Protein AF-A0A956KKG4-F1 (afdb_monomer)

Structure (mmCIF, N/CA/C/O backbone):
data_AF-A0A956KKG4-F1
#
_entry.id   AF-A0A956KKG4-F1
#
loop_
_atom_site.group_PDB
_atom_site.id
_atom_site.type_symbol
_atom_site.label_atom_id
_atom_site.label_alt_id
_atom_site.label_comp_id
_atom_site.label_asym_id
_atom_site.label_entity_id
_atom_site.label_seq_id
_atom_site.pdbx_PDB_ins_code
_atom_site.Cartn_x
_atom_site.Cartn_y
_atom_site.Cartn_z
_atom_site.occupancy
_atom_site.B_iso_or_equiv
_atom_site.auth_seq_id
_atom_site.auth_comp_id
_atom_site.auth_asym_id
_atom_site.auth_atom_id
_atom_site.pdbx_PDB_model_num
ATOM 1 N N . MET A 1 1 ? 30.798 -44.944 -4.959 1.00 39.88 1 MET A N 1
ATOM 2 C CA . MET A 1 1 ? 30.432 -43.604 -4.454 1.00 39.88 1 MET A CA 1
ATOM 3 C C . MET A 1 1 ? 30.554 -42.634 -5.630 1.00 39.88 1 MET A C 1
ATOM 5 O O . MET A 1 1 ? 31.618 -42.074 -5.844 1.00 39.88 1 MET A O 1
ATOM 9 N N . ALA A 1 2 ? 29.530 -42.573 -6.488 1.00 42.09 2 ALA A N 1
ATOM 10 C CA . ALA A 1 2 ? 29.543 -41.777 -7.719 1.00 42.09 2 ALA A CA 1
ATOM 11 C C . ALA A 1 2 ? 29.048 -40.357 -7.409 1.00 42.09 2 ALA A C 1
ATOM 13 O O . ALA A 1 2 ? 27.952 -40.196 -6.872 1.00 42.09 2 ALA A O 1
ATOM 14 N N . LYS A 1 3 ? 29.883 -39.348 -7.682 1.00 49.88 3 LYS A N 1
ATOM 15 C CA . LYS A 1 3 ? 29.518 -37.932 -7.578 1.00 49.88 3 LYS A CA 1
ATOM 16 C C . LYS A 1 3 ? 28.692 -37.540 -8.806 1.00 49.88 3 LYS A C 1
ATOM 18 O O . LYS A 1 3 ? 28.962 -37.963 -9.923 1.00 49.88 3 LYS A O 1
ATOM 23 N N . ASN A 1 4 ? 27.621 -36.810 -8.541 1.00 49.72 4 ASN A N 1
ATOM 24 C CA . ASN A 1 4 ? 26.569 -36.441 -9.472 1.00 49.72 4 ASN A CA 1
ATOM 25 C C . ASN A 1 4 ? 27.015 -35.247 -10.342 1.00 49.72 4 ASN A C 1
ATOM 27 O O . ASN A 1 4 ? 26.679 -34.107 -10.034 1.00 49.72 4 ASN A O 1
ATOM 31 N N . ASP A 1 5 ? 27.770 -35.508 -11.413 1.00 56.72 5 ASP A N 1
ATOM 32 C CA . ASP A 1 5 ? 28.346 -34.482 -12.309 1.00 56.72 5 ASP A CA 1
ATOM 33 C C . ASP A 1 5 ? 27.376 -33.988 -13.415 1.00 56.72 5 ASP A C 1
ATOM 35 O O . ASP A 1 5 ? 27.778 -33.286 -14.337 1.00 56.72 5 ASP A O 1
ATOM 39 N N . TYR A 1 6 ? 26.081 -34.325 -13.341 1.00 54.69 6 TYR A N 1
ATOM 40 C CA . TYR A 1 6 ? 25.095 -34.030 -14.399 1.00 54.69 6 TYR A CA 1
ATOM 41 C C . TYR A 1 6 ? 24.408 -32.652 -14.312 1.00 54.69 6 TYR A C 1
ATOM 43 O O . TYR A 1 6 ? 23.749 -32.239 -15.262 1.00 54.69 6 TYR A O 1
ATOM 51 N N . PHE A 1 7 ? 24.540 -31.924 -13.201 1.00 52.50 7 PHE A N 1
ATOM 52 C CA . PHE A 1 7 ? 23.820 -30.659 -12.973 1.00 52.50 7 PHE A CA 1
ATOM 53 C C . PHE A 1 7 ? 24.523 -29.328 -13.350 1.00 52.50 7 PHE A C 1
ATOM 55 O O . PHE A 1 7 ? 23.804 -28.330 -13.436 1.00 52.50 7 PHE A O 1
ATOM 62 N N . PRO A 1 8 ? 25.845 -29.233 -13.629 1.00 54.44 8 PRO A N 1
ATOM 63 C CA . PRO A 1 8 ? 26.459 -27.954 -14.023 1.00 54.44 8 PRO A CA 1
ATOM 64 C C . PRO A 1 8 ? 25.973 -27.403 -15.378 1.00 54.44 8 PRO A C 1
ATOM 66 O O . PRO A 1 8 ? 25.856 -26.189 -15.539 1.00 54.44 8 PRO A O 1
ATOM 69 N N . SER A 1 9 ? 25.631 -28.272 -16.342 1.00 63.75 9 SER A N 1
ATOM 70 C CA . SER A 1 9 ? 25.382 -27.847 -17.733 1.00 63.75 9 SER A CA 1
ATOM 71 C C . SER A 1 9 ? 24.093 -27.047 -17.918 1.00 63.75 9 SER A C 1
ATOM 73 O O . SER A 1 9 ? 24.025 -26.178 -18.786 1.00 63.75 9 SER A O 1
ATOM 75 N N . ILE A 1 10 ? 23.068 -27.292 -17.097 1.00 61.28 10 ILE A N 1
ATOM 76 C CA . ILE A 1 10 ? 21.785 -26.588 -17.209 1.00 61.28 10 ILE A CA 1
ATOM 77 C C . ILE A 1 10 ? 21.941 -25.131 -16.770 1.00 61.28 10 ILE A C 1
ATOM 79 O O . ILE A 1 10 ? 21.405 -24.246 -17.431 1.00 61.28 10 ILE A O 1
ATOM 83 N N . ILE A 1 11 ? 22.697 -24.864 -15.700 1.00 62.09 11 ILE A N 1
ATOM 84 C CA . ILE A 1 11 ? 22.910 -23.496 -15.205 1.00 62.09 11 ILE A CA 1
ATOM 85 C C . ILE A 1 11 ? 23.744 -22.689 -16.205 1.00 62.09 11 ILE A C 1
ATOM 87 O O . ILE A 1 11 ? 23.381 -21.556 -16.517 1.00 62.09 11 ILE A O 1
ATOM 91 N N . GLU A 1 12 ? 24.803 -23.275 -16.768 1.00 71.38 12 GLU A N 1
ATOM 92 C CA . GLU A 1 12 ? 25.608 -22.616 -17.805 1.00 71.38 12 GLU A CA 1
ATOM 93 C C . GLU A 1 12 ? 24.795 -22.351 -19.079 1.00 71.38 12 GLU A C 1
ATOM 95 O O . GLU A 1 12 ? 24.791 -21.231 -19.592 1.00 71.38 12 GLU A O 1
ATOM 100 N N . THR A 1 13 ? 24.026 -23.339 -19.547 1.00 68.25 13 THR A N 1
ATOM 101 C CA . THR A 1 13 ? 23.174 -23.197 -20.741 1.00 68.25 13 THR A CA 1
ATOM 102 C C . THR A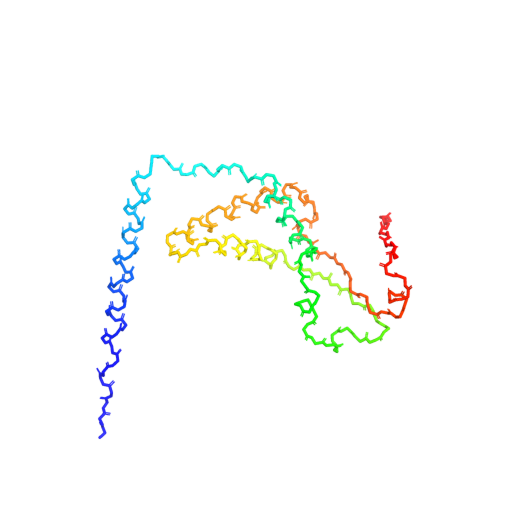 1 13 ? 22.079 -22.148 -20.520 1.00 68.25 13 THR A C 1
ATOM 104 O O . THR A 1 13 ? 21.840 -21.294 -21.377 1.00 68.25 13 THR A O 1
ATOM 107 N N . MET A 1 14 ? 21.447 -22.142 -19.341 1.00 62.72 14 MET A N 1
ATOM 108 C CA . MET A 1 14 ? 20.481 -21.110 -18.951 1.00 62.72 14 MET A CA 1
ATOM 109 C C . MET A 1 14 ? 21.130 -19.722 -18.894 1.00 62.72 14 MET A C 1
ATOM 111 O O . MET A 1 14 ? 20.521 -18.760 -19.361 1.00 62.72 14 MET A O 1
ATOM 115 N N . GLY A 1 15 ? 22.363 -19.609 -18.390 1.00 71.06 15 GLY A N 1
ATOM 116 C CA . GLY A 1 15 ? 23.119 -18.356 -18.340 1.00 71.06 15 GLY A CA 1
ATOM 117 C C . GLY A 1 15 ? 23.390 -17.765 -19.726 1.00 71.06 15 GLY A C 1
ATOM 118 O O . GLY A 1 15 ? 23.170 -16.572 -19.941 1.00 71.06 15 GLY A O 1
ATOM 119 N N . VAL A 1 16 ? 23.770 -18.599 -20.698 1.00 73.38 16 VAL A N 1
ATOM 120 C CA . VAL A 1 16 ? 23.981 -18.176 -22.096 1.00 73.38 16 VAL A CA 1
ATOM 121 C C . VAL A 1 16 ? 22.676 -17.678 -22.726 1.00 73.38 16 VAL A C 1
ATOM 123 O O . VAL A 1 16 ? 22.647 -16.611 -23.346 1.00 73.38 16 VAL A O 1
ATOM 126 N N . HIS A 1 17 ? 21.566 -18.395 -22.522 1.00 66.25 17 HIS A N 1
ATOM 127 C CA . HIS A 1 17 ? 20.257 -17.956 -23.013 1.00 66.25 17 HIS A CA 1
ATOM 128 C C . HIS A 1 17 ? 19.775 -16.665 -22.333 1.00 66.25 17 HIS A C 1
ATOM 130 O O . HIS A 1 17 ? 19.191 -15.806 -22.997 1.00 66.25 17 HIS A O 1
ATOM 136 N N . GLN A 1 18 ? 20.038 -16.483 -21.036 1.00 64.38 18 GLN A N 1
ATOM 137 C CA . GLN A 1 18 ? 19.722 -15.245 -20.317 1.00 64.38 18 GLN A CA 1
ATOM 138 C C . GLN A 1 18 ? 20.538 -14.056 -20.840 1.00 64.38 18 GLN A C 1
ATOM 140 O O . GLN A 1 18 ? 19.969 -12.992 -21.089 1.00 64.38 18 GLN A O 1
ATOM 145 N N . GLN A 1 19 ? 21.841 -14.240 -21.074 1.00 68.31 19 GLN A N 1
ATOM 146 C CA . GLN A 1 19 ? 22.709 -13.208 -21.650 1.00 68.31 19 GLN A CA 1
ATOM 147 C C . GLN A 1 19 ? 22.271 -12.812 -23.066 1.00 68.31 19 GLN A C 1
ATOM 149 O O . GLN A 1 19 ? 22.212 -11.622 -23.375 1.00 68.31 19 GLN A O 1
ATOM 154 N N . ALA A 1 20 ? 21.892 -13.779 -23.908 1.00 65.75 20 ALA A N 1
ATOM 155 C CA . ALA A 1 20 ? 21.381 -13.500 -25.250 1.00 65.75 20 ALA A CA 1
ATOM 156 C C . ALA A 1 20 ? 20.066 -12.699 -25.218 1.00 65.75 20 ALA A C 1
ATOM 158 O O . ALA A 1 20 ? 19.917 -11.734 -25.970 1.00 65.75 20 ALA A O 1
ATOM 159 N N . ARG A 1 21 ? 19.133 -13.043 -24.314 1.00 63.19 21 ARG A N 1
ATOM 160 C CA . ARG A 1 21 ? 17.864 -12.308 -24.136 1.00 63.19 21 ARG A CA 1
ATOM 161 C C . ARG A 1 21 ? 18.083 -10.885 -23.627 1.00 63.19 21 ARG A C 1
ATOM 163 O O . ARG A 1 21 ? 17.419 -9.970 -24.107 1.00 63.19 21 ARG A O 1
ATOM 170 N N . ARG A 1 22 ? 19.029 -10.690 -22.703 1.00 64.19 22 ARG A N 1
ATOM 171 C CA . ARG A 1 22 ? 19.410 -9.362 -22.204 1.00 64.19 22 ARG A CA 1
ATOM 172 C C . ARG A 1 22 ? 20.000 -8.499 -23.317 1.00 64.19 22 ARG A C 1
ATOM 174 O O . ARG A 1 22 ? 19.521 -7.394 -23.538 1.00 64.19 22 ARG A O 1
ATOM 181 N N . LYS A 1 23 ? 20.960 -9.035 -24.077 1.00 64.00 23 LYS A N 1
ATOM 182 C CA . LYS A 1 23 ? 21.583 -8.322 -25.200 1.00 64.00 23 LYS A CA 1
ATOM 183 C C . LYS A 1 23 ? 20.563 -7.959 -26.287 1.00 64.00 23 LYS A C 1
ATOM 185 O O . LYS A 1 23 ? 20.623 -6.866 -26.834 1.00 64.00 23 LYS A O 1
ATOM 190 N N . ALA A 1 24 ? 19.599 -8.839 -26.572 1.00 62.94 24 ALA A N 1
ATOM 191 C CA . ALA A 1 24 ? 18.501 -8.540 -27.494 1.00 62.94 24 ALA A CA 1
ATOM 192 C C . ALA A 1 24 ? 17.604 -7.390 -26.989 1.00 62.94 24 ALA A C 1
ATOM 194 O O . ALA A 1 24 ? 17.229 -6.523 -27.776 1.00 62.94 24 ALA A O 1
ATOM 195 N N . GLY A 1 25 ? 17.309 -7.345 -25.684 1.00 63.31 25 GLY A N 1
ATOM 196 C CA . GLY A 1 25 ? 16.592 -6.230 -25.056 1.00 63.31 25 GLY A CA 1
ATOM 197 C C . GLY A 1 25 ? 17.374 -4.912 -25.096 1.00 63.31 25 GLY A C 1
ATOM 198 O O . GLY A 1 25 ? 16.811 -3.875 -25.434 1.00 63.31 25 GLY A O 1
ATOM 199 N N . GLU A 1 26 ? 18.681 -4.956 -24.830 1.00 64.00 26 GLU A N 1
ATOM 200 C CA . GLU A 1 26 ? 19.582 -3.795 -24.903 1.00 64.00 26 GLU A CA 1
ATOM 201 C C . GLU A 1 26 ? 19.678 -3.229 -26.331 1.00 64.00 26 GLU A C 1
ATOM 203 O O . GLU A 1 26 ? 19.597 -2.015 -26.512 1.00 64.00 26 GLU A O 1
ATOM 208 N N . ILE A 1 27 ? 19.769 -4.090 -27.355 1.00 62.22 27 ILE A N 1
ATOM 209 C CA . ILE A 1 27 ? 19.753 -3.675 -28.770 1.00 62.22 27 ILE A CA 1
ATOM 210 C C . ILE A 1 27 ? 18.413 -3.014 -29.124 1.00 62.22 27 ILE A C 1
ATOM 212 O O . ILE A 1 27 ? 18.400 -1.968 -29.768 1.00 62.22 27 ILE A O 1
ATOM 216 N N . GLY A 1 28 ? 17.290 -3.577 -28.665 1.00 64.31 28 GLY A N 1
ATOM 217 C CA . GLY A 1 28 ? 15.968 -2.975 -28.853 1.00 64.31 28 GLY A CA 1
ATOM 218 C C . GLY A 1 28 ? 15.852 -1.581 -28.225 1.00 64.31 28 GLY A C 1
ATOM 219 O O . GLY A 1 28 ? 15.320 -0.676 -28.860 1.00 64.31 28 GLY A O 1
ATOM 220 N N . ARG A 1 29 ? 16.404 -1.382 -27.016 1.00 58.50 29 ARG A N 1
ATOM 221 C CA . ARG A 1 29 ? 16.407 -0.082 -26.315 1.00 58.50 29 ARG A CA 1
ATOM 222 C C . ARG A 1 29 ? 17.335 0.943 -26.971 1.00 58.50 29 ARG A C 1
ATOM 224 O O . ARG A 1 29 ? 16.956 2.103 -27.072 1.00 58.50 29 ARG A O 1
ATOM 231 N N . ALA A 1 30 ? 18.511 0.533 -27.449 1.00 61.28 30 ALA A N 1
ATOM 232 C CA . ALA A 1 30 ? 19.452 1.418 -28.143 1.00 61.28 30 ALA A CA 1
ATOM 233 C C . ALA A 1 30 ? 18.906 1.944 -29.485 1.00 61.28 30 ALA A C 1
ATOM 235 O O . ALA A 1 30 ? 19.304 3.018 -29.933 1.00 61.28 30 ALA A O 1
ATOM 236 N N . GLN A 1 31 ? 17.985 1.201 -30.108 1.00 62.12 31 GLN A N 1
ATOM 237 C CA . GLN A 1 31 ? 17.336 1.590 -31.360 1.00 62.12 31 GLN A CA 1
ATOM 238 C C . GLN A 1 31 ? 16.143 2.545 -31.165 1.00 62.12 31 GLN A C 1
ATOM 240 O O . GLN A 1 31 ? 15.605 3.047 -32.154 1.00 62.12 31 GLN A O 1
ATOM 245 N N . LEU A 1 32 ? 15.717 2.803 -29.920 1.00 57.31 32 LEU A N 1
ATOM 246 C CA . LEU A 1 32 ? 14.675 3.786 -29.624 1.00 57.31 32 LEU A CA 1
ATOM 247 C C . LEU A 1 32 ? 15.274 5.203 -29.698 1.00 57.31 32 LEU A C 1
ATOM 249 O O . LEU A 1 32 ? 16.304 5.469 -29.073 1.00 57.31 32 LEU A O 1
ATOM 253 N N . PRO A 1 33 ? 14.668 6.130 -30.457 1.00 44.34 33 PRO A N 1
ATOM 254 C CA . PRO A 1 33 ? 15.199 7.477 -30.603 1.00 44.34 33 PRO A CA 1
ATOM 255 C C . PRO A 1 33 ? 15.087 8.258 -29.287 1.00 44.34 33 PRO A C 1
ATOM 257 O O . PRO A 1 33 ? 13.990 8.633 -28.887 1.00 44.34 33 PRO A O 1
ATOM 260 N N . GLY A 1 34 ? 16.237 8.554 -28.670 1.00 49.47 34 GLY A N 1
ATOM 261 C CA . GLY A 1 34 ? 16.367 9.457 -27.521 1.00 49.47 34 GLY A CA 1
ATOM 262 C C . GLY A 1 34 ? 15.854 8.855 -26.213 1.00 49.47 34 GLY A C 1
ATOM 263 O O . GLY A 1 34 ? 14.808 8.218 -26.181 1.00 49.47 34 GLY A O 1
ATOM 264 N N . GLY A 1 35 ? 16.613 9.043 -25.126 1.00 49.41 35 GLY A N 1
ATOM 265 C CA . GLY A 1 35 ? 16.277 8.512 -23.803 1.00 49.41 35 GLY A CA 1
ATOM 266 C C . GLY A 1 35 ? 14.806 8.735 -23.475 1.00 49.41 35 GLY A C 1
ATOM 267 O O . GLY A 1 35 ? 14.293 9.829 -23.707 1.00 49.41 35 GLY A O 1
ATOM 268 N N . VAL A 1 36 ? 14.140 7.684 -22.991 1.00 50.84 36 VAL A N 1
ATOM 269 C CA . VAL A 1 36 ? 12.729 7.726 -22.608 1.00 50.84 36 VAL A CA 1
ATOM 270 C C . VAL A 1 36 ? 12.571 8.851 -21.587 1.00 50.84 36 VAL A C 1
ATOM 272 O O . VAL A 1 36 ? 12.845 8.674 -20.404 1.00 50.84 36 VAL A O 1
ATOM 275 N N . GLN A 1 37 ? 12.173 10.041 -22.041 1.00 53.12 37 GLN A N 1
ATOM 276 C CA . GLN A 1 37 ? 11.608 11.033 -21.147 1.00 53.12 37 GLN A CA 1
ATOM 277 C C . GLN A 1 37 ? 10.343 10.366 -20.642 1.00 53.12 37 GLN A C 1
ATOM 279 O O . GLN A 1 37 ? 9.439 10.096 -21.434 1.00 53.12 37 GLN A O 1
ATOM 284 N N . ALA A 1 38 ? 10.336 9.994 -19.362 1.00 57.91 38 ALA A N 1
ATOM 285 C CA . ALA A 1 38 ? 9.160 9.429 -18.737 1.00 57.91 38 ALA A CA 1
ATOM 286 C C . ALA A 1 38 ? 8.038 10.450 -18.929 1.00 57.91 38 ALA A C 1
ATOM 288 O O . ALA A 1 38 ? 8.038 11.511 -18.303 1.00 57.91 38 ALA A O 1
ATOM 289 N N . ALA A 1 39 ? 7.138 10.162 -19.869 1.00 69.19 39 ALA A N 1
ATOM 290 C CA . ALA A 1 39 ? 5.934 10.944 -20.036 1.00 69.19 39 ALA A CA 1
ATOM 291 C C . ALA A 1 39 ? 5.242 11.015 -18.665 1.00 69.19 39 ALA A C 1
ATOM 293 O O . ALA A 1 39 ? 5.320 10.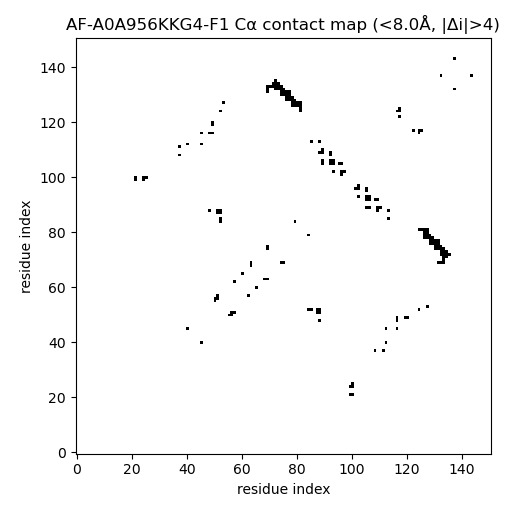043 -17.900 1.00 69.19 39 ALA A O 1
ATOM 294 N N . PRO A 1 40 ? 4.611 12.151 -18.323 1.00 77.31 40 PRO A N 1
ATOM 295 C CA . PRO A 1 40 ? 3.884 12.252 -17.068 1.00 77.31 40 PRO A CA 1
ATOM 296 C C . PRO A 1 40 ? 2.894 11.089 -16.957 1.00 77.31 40 PRO A C 1
ATOM 298 O O . PRO A 1 40 ? 2.303 10.667 -17.958 1.00 77.31 40 PRO A O 1
ATOM 301 N N . LEU A 1 41 ? 2.750 10.550 -15.743 1.00 85.06 41 LEU A N 1
ATOM 302 C CA . LEU A 1 41 ? 1.766 9.510 -15.471 1.00 85.06 41 LEU A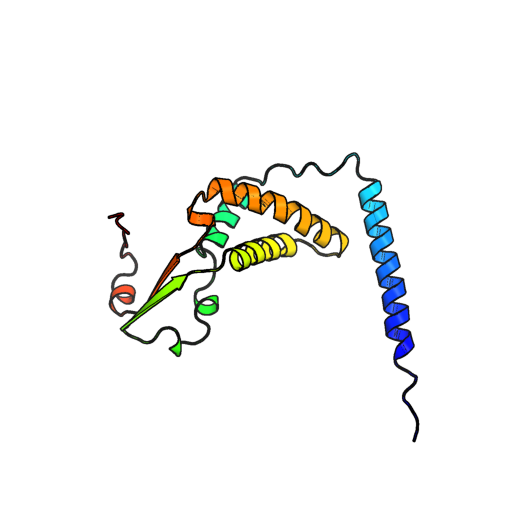 CA 1
ATOM 303 C C . LEU A 1 41 ? 0.389 9.994 -15.944 1.00 85.06 41 LEU A C 1
ATOM 305 O O . LEU A 1 41 ? 0.004 11.113 -15.611 1.00 85.06 41 LEU A O 1
ATOM 309 N N . PRO A 1 42 ? -0.376 9.172 -16.678 1.00 90.69 42 PRO A N 1
ATOM 310 C CA . PRO A 1 42 ? -1.765 9.495 -16.962 1.00 90.69 42 PRO A CA 1
ATOM 311 C C . PRO A 1 42 ? -2.536 9.721 -15.656 1.00 90.69 42 PRO A C 1
ATOM 313 O O . PRO A 1 42 ? -2.426 8.905 -14.738 1.00 90.69 42 PRO A O 1
ATOM 316 N N . ASP A 1 43 ? -3.360 10.769 -15.584 1.00 91.00 43 ASP A N 1
ATOM 317 C CA . ASP A 1 43 ? -4.029 11.168 -14.335 1.00 91.00 43 ASP A CA 1
ATOM 318 C C . ASP A 1 43 ? -4.847 10.039 -13.684 1.00 91.00 43 ASP A C 1
ATOM 320 O O . ASP A 1 43 ? -5.003 9.977 -12.464 1.00 91.00 43 ASP A O 1
ATOM 324 N N . GLU A 1 44 ? -5.431 9.148 -14.492 1.00 93.38 44 GLU A N 1
ATOM 325 C CA . GLU A 1 44 ? -6.174 7.991 -13.986 1.00 93.38 44 GLU A CA 1
ATOM 326 C C . GLU A 1 44 ? -5.260 7.002 -13.261 1.00 93.38 44 GLU A C 1
ATOM 328 O O . GLU A 1 44 ? -5.606 6.533 -12.174 1.00 93.38 44 GLU A O 1
ATOM 333 N N . LEU A 1 45 ? -4.082 6.732 -13.827 1.00 91.88 45 LEU A N 1
ATOM 334 C CA . LEU A 1 45 ? -3.083 5.868 -13.216 1.00 91.88 45 LEU A CA 1
ATOM 335 C C . LEU A 1 45 ? -2.521 6.510 -11.947 1.00 91.88 45 LEU A C 1
ATOM 337 O O . LEU A 1 45 ? -2.401 5.829 -10.932 1.00 91.88 45 LEU A O 1
ATOM 341 N N . GLU A 1 46 ? -2.249 7.816 -11.966 1.00 92.31 46 GLU A N 1
ATOM 342 C CA . GLU A 1 46 ? -1.812 8.545 -10.773 1.00 92.31 46 GLU A CA 1
ATOM 343 C C . GLU A 1 46 ? -2.853 8.442 -9.651 1.00 92.31 46 GLU A C 1
ATOM 345 O O . GLU A 1 46 ? -2.532 7.971 -8.560 1.00 92.31 46 GLU A O 1
ATOM 350 N N . ARG A 1 47 ? -4.128 8.767 -9.916 1.00 92.69 47 ARG A N 1
ATOM 351 C CA . ARG A 1 47 ? -5.214 8.624 -8.925 1.00 92.69 47 ARG A CA 1
ATOM 352 C C . ARG A 1 47 ? -5.347 7.195 -8.407 1.00 92.69 47 ARG A C 1
ATOM 354 O O . ARG A 1 47 ? -5.602 6.984 -7.220 1.00 92.69 47 ARG A O 1
ATOM 361 N N . TRP A 1 48 ? -5.200 6.208 -9.287 1.00 94.56 48 TRP A N 1
ATOM 362 C CA . TRP A 1 48 ? -5.256 4.805 -8.897 1.00 94.56 48 TRP A CA 1
ATOM 363 C C . TRP A 1 48 ? -4.100 4.432 -7.958 1.00 94.56 48 TRP A C 1
ATOM 365 O O . TRP A 1 48 ? -4.343 3.813 -6.919 1.00 94.56 48 TRP A O 1
ATOM 375 N N . LEU A 1 49 ? -2.876 4.869 -8.272 1.00 93.00 49 LEU A N 1
ATOM 376 C CA . LEU A 1 49 ? -1.675 4.635 -7.469 1.00 93.00 49 LEU A CA 1
ATOM 377 C C . LEU A 1 49 ? -1.702 5.382 -6.127 1.00 93.00 49 LEU A C 1
ATOM 379 O O . LEU A 1 49 ? -1.286 4.815 -5.117 1.00 93.00 49 LEU A O 1
ATOM 383 N N . VAL A 1 50 ? -2.244 6.604 -6.078 1.00 91.75 50 VAL A N 1
ATOM 384 C CA . VAL A 1 50 ? -2.494 7.332 -4.818 1.00 91.75 50 VAL A CA 1
ATOM 385 C C . VAL A 1 50 ? -3.413 6.510 -3.912 1.00 91.75 50 VAL A C 1
ATOM 387 O O . VAL A 1 50 ? -3.066 6.246 -2.761 1.00 91.75 50 VAL A O 1
ATOM 390 N N . GLY A 1 51 ? -4.549 6.036 -4.437 1.00 91.38 51 GLY A N 1
ATOM 391 C CA . GLY A 1 51 ? -5.476 5.194 -3.673 1.00 91.38 51 GLY A CA 1
ATOM 392 C C . GLY A 1 51 ? -4.840 3.877 -3.213 1.00 91.38 51 GLY A C 1
ATOM 393 O O . GLY A 1 51 ? -5.102 3.409 -2.105 1.00 91.38 51 GLY A O 1
ATOM 394 N N . LEU A 1 52 ? -3.949 3.294 -4.023 1.00 92.00 52 LEU A N 1
ATOM 395 C CA . LEU A 1 52 ? -3.187 2.105 -3.639 1.00 92.00 52 LEU A CA 1
ATOM 396 C C . LEU A 1 52 ? -2.210 2.392 -2.485 1.00 92.00 52 LEU A C 1
ATOM 398 O O . LEU A 1 52 ? -2.144 1.604 -1.541 1.00 92.00 52 LEU A O 1
ATOM 402 N N . ARG A 1 53 ? -1.503 3.531 -2.513 1.00 89.06 53 ARG A N 1
ATOM 403 C CA . ARG A 1 53 ? -0.593 3.973 -1.438 1.00 89.06 53 ARG A CA 1
ATOM 404 C C . ARG A 1 53 ? -1.329 4.221 -0.116 1.00 89.06 53 ARG A C 1
ATOM 406 O O . ARG A 1 53 ? -0.765 3.996 0.951 1.00 89.06 53 ARG A O 1
ATOM 413 N N . LEU A 1 54 ? -2.596 4.632 -0.197 1.00 87.56 54 LEU A N 1
ATOM 414 C CA . LEU A 1 54 ? -3.512 4.811 0.935 1.00 87.56 54 LEU A CA 1
ATOM 415 C C . LEU A 1 54 ? -4.261 3.527 1.339 1.00 87.56 54 LEU A C 1
ATOM 417 O O . LEU A 1 54 ? -5.102 3.565 2.234 1.00 87.56 54 LEU A O 1
ATOM 421 N N . LEU A 1 55 ? -3.949 2.387 0.711 1.00 89.31 55 LEU A N 1
ATOM 422 C CA . LEU A 1 55 ? -4.561 1.074 0.948 1.00 89.31 55 LEU A CA 1
ATOM 423 C C . LEU A 1 55 ? -6.063 0.972 0.612 1.00 89.31 55 LEU A C 1
ATOM 425 O O . LEU A 1 55 ? -6.680 -0.044 0.927 1.00 89.31 55 LEU A O 1
ATOM 429 N N . GLU A 1 56 ? -6.659 1.947 -0.081 1.00 89.81 56 GLU A N 1
ATOM 430 C CA . GLU A 1 56 ? -8.096 1.948 -0.429 1.00 89.81 56 GLU A CA 1
ATOM 431 C C . GLU A 1 56 ? -8.496 0.758 -1.313 1.00 89.81 56 GLU A C 1
ATOM 433 O O . GLU A 1 56 ? -9.642 0.312 -1.321 1.00 89.81 56 GLU A O 1
ATOM 438 N N . ARG A 1 57 ? -7.533 0.246 -2.083 1.00 88.25 57 ARG A N 1
ATOM 439 C CA . ARG A 1 57 ? -7.723 -0.815 -3.080 1.00 88.25 57 ARG A CA 1
ATOM 440 C C . ARG A 1 57 ? -7.139 -2.155 -2.641 1.00 88.25 57 ARG A C 1
ATOM 442 O O . ARG A 1 57 ? -7.081 -3.079 -3.446 1.00 88.25 57 ARG A O 1
ATOM 449 N N . VAL A 1 58 ? -6.702 -2.268 -1.386 1.00 90.81 58 VAL A N 1
ATOM 450 C CA . VAL A 1 58 ? -6.111 -3.495 -0.843 1.00 90.81 58 VAL A CA 1
ATOM 451 C C . VAL A 1 58 ? -7.189 -4.288 -0.104 1.00 90.81 58 VAL A C 1
ATOM 453 O O . VAL A 1 58 ? -7.737 -3.803 0.888 1.00 90.81 58 VAL A O 1
ATOM 456 N N . PRO A 1 59 ? -7.512 -5.519 -0.545 1.00 91.69 59 PRO A N 1
ATOM 457 C CA . PRO A 1 59 ? -8.433 -6.377 0.185 1.00 91.69 59 PRO A CA 1
ATOM 458 C C . PRO A 1 59 ? -8.051 -6.543 1.659 1.00 91.69 59 PRO A C 1
ATOM 460 O O . PRO A 1 59 ? -6.904 -6.832 1.993 1.00 91.69 59 PRO A O 1
ATOM 463 N N . PHE A 1 60 ? -9.042 -6.429 2.546 1.00 89.44 60 PHE A N 1
ATOM 464 C CA . PHE A 1 60 ? -8.837 -6.446 3.999 1.00 89.44 60 PHE A CA 1
ATOM 465 C C . PHE A 1 60 ? -8.051 -7.671 4.506 1.00 89.44 60 PHE A C 1
ATOM 467 O O . P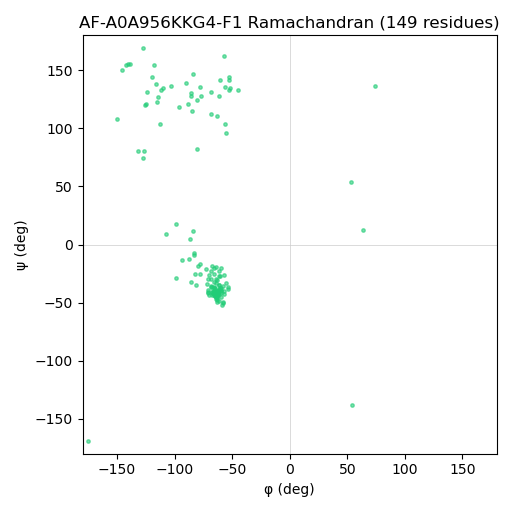HE A 1 60 ? -7.231 -7.549 5.411 1.00 89.44 60 PHE A O 1
ATOM 474 N N . HIS A 1 61 ? -8.254 -8.846 3.905 1.00 91.38 61 HIS A N 1
ATOM 475 C CA . HIS A 1 61 ? -7.562 -10.078 4.301 1.00 91.38 61 HIS A CA 1
ATOM 476 C C . HIS A 1 61 ? -6.051 -10.061 4.006 1.00 91.38 61 HIS A C 1
ATOM 478 O O . HIS A 1 61 ? -5.317 -10.833 4.615 1.00 91.38 61 HIS A O 1
ATOM 484 N N . TYR A 1 62 ? -5.566 -9.177 3.126 1.00 90.94 62 TYR A N 1
ATOM 485 C CA . TYR A 1 62 ? -4.126 -8.957 2.950 1.00 90.94 62 TYR A CA 1
ATOM 486 C C . TYR A 1 62 ? -3.523 -8.095 4.062 1.00 90.94 62 TYR A C 1
ATOM 488 O O . TYR A 1 62 ? -2.337 -8.217 4.350 1.00 90.94 62 TYR A O 1
ATOM 496 N N . LEU A 1 63 ? -4.333 -7.253 4.712 1.00 90.25 63 LEU A N 1
ATOM 497 C CA . LEU A 1 63 ? -3.910 -6.436 5.854 1.00 90.25 63 LEU A C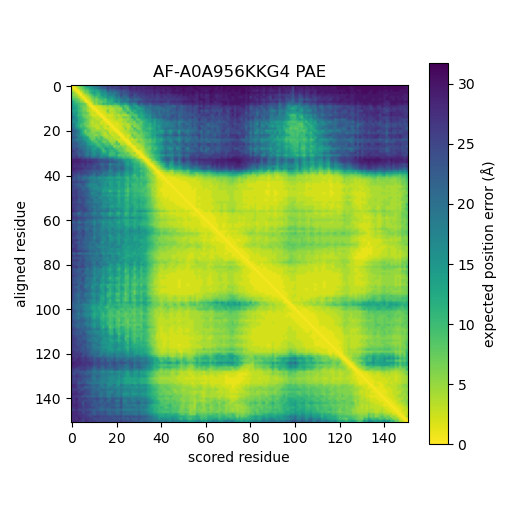A 1
ATOM 498 C C . LEU A 1 63 ? -4.022 -7.204 7.177 1.00 90.25 63 LEU A C 1
ATOM 500 O O . LEU A 1 63 ? -3.227 -7.000 8.092 1.00 90.25 63 LEU A O 1
ATOM 504 N N . VAL A 1 64 ? -5.005 -8.104 7.275 1.00 93.56 64 VAL A N 1
ATOM 505 C CA . VAL A 1 64 ? -5.257 -8.946 8.451 1.00 93.56 64 VAL A CA 1
ATOM 506 C C . VAL A 1 64 ? -5.322 -10.417 8.025 1.00 93.56 64 VAL A C 1
ATOM 508 O O . VAL A 1 64 ? -6.420 -10.956 7.866 1.00 93.56 64 VAL A O 1
ATOM 511 N N . PRO A 1 65 ? -4.165 -11.083 7.843 1.00 92.44 65 PRO A N 1
ATOM 512 C CA . PRO A 1 65 ? -4.123 -12.480 7.404 1.00 92.44 65 PRO A CA 1
ATOM 513 C C . PRO A 1 65 ? -4.742 -13.467 8.402 1.00 92.44 65 PRO A C 1
ATOM 515 O O . PRO A 1 65 ? -5.262 -14.506 8.006 1.00 92.44 65 PRO A O 1
ATOM 518 N N . ASP A 1 66 ? -4.695 -13.152 9.700 1.00 94.00 66 ASP A N 1
ATOM 519 C CA . ASP A 1 66 ? -5.229 -13.997 10.769 1.00 94.00 66 ASP A CA 1
ATOM 520 C C . ASP A 1 66 ? -6.246 -13.225 11.619 1.00 94.00 66 ASP A C 1
ATOM 522 O O . ASP A 1 66 ? -5.977 -12.126 12.108 1.00 94.00 66 ASP A O 1
ATOM 526 N N . ALA A 1 67 ? -7.414 -13.824 11.861 1.00 90.50 67 ALA A N 1
ATOM 527 C CA . ALA A 1 67 ? -8.487 -13.215 12.647 1.00 90.50 67 ALA A CA 1
ATOM 528 C C . ALA A 1 67 ? -8.086 -12.871 14.097 1.00 90.50 67 ALA A C 1
ATOM 530 O O . ALA A 1 67 ? -8.736 -12.036 14.729 1.00 90.50 67 ALA A O 1
ATOM 531 N N . ARG A 1 68 ? -7.028 -13.490 14.633 1.00 94.31 68 ARG A N 1
ATOM 532 C CA . ARG A 1 68 ? -6.461 -13.196 15.958 1.00 94.31 68 ARG A CA 1
ATOM 533 C C . ARG A 1 68 ? -5.698 -11.870 15.992 1.00 94.31 68 ARG A C 1
ATOM 535 O O . ARG A 1 68 ? -5.555 -11.296 17.069 1.00 94.31 68 ARG A O 1
ATOM 542 N N . MET A 1 69 ? -5.253 -11.351 14.843 1.00 94.75 69 MET A N 1
ATOM 543 C CA . MET A 1 69 ? -4.605 -10.034 14.748 1.00 94.75 69 MET A CA 1
ATOM 544 C C . MET A 1 69 ? -5.594 -8.889 14.991 1.00 94.75 69 MET A C 1
ATOM 546 O O . MET A 1 69 ? -5.207 -7.834 15.490 1.00 94.75 69 MET A O 1
ATOM 550 N N . LEU A 1 70 ? -6.882 -9.118 14.714 1.00 95.75 70 LEU A N 1
ATOM 551 C CA . LEU A 1 70 ? -7.969 -8.187 15.007 1.00 95.75 70 LEU A CA 1
ATOM 552 C C . LEU A 1 70 ? -9.124 -8.924 15.717 1.00 95.75 70 LEU A C 1
ATOM 554 O O . LEU A 1 70 ? -10.109 -9.308 15.073 1.00 95.75 70 LEU A O 1
ATOM 558 N N . PRO A 1 71 ? -9.009 -9.164 17.041 1.00 95.44 71 PRO A N 1
ATOM 559 C CA . PRO A 1 71 ? -10.045 -9.820 17.839 1.00 95.44 71 PRO A CA 1
ATOM 560 C C . PRO A 1 71 ? -11.401 -9.103 17.785 1.00 95.44 71 PRO A C 1
ATOM 562 O O . PRO A 1 71 ? -11.492 -7.933 17.408 1.00 95.44 71 PRO A O 1
ATOM 565 N N . ALA A 1 72 ? -12.473 -9.803 18.158 1.00 95.44 72 ALA A N 1
ATOM 566 C CA . ALA A 1 72 ? -13.800 -9.196 18.249 1.00 95.44 72 ALA A CA 1
ATOM 567 C C . ALA A 1 72 ? -13.820 -8.048 19.272 1.00 95.44 72 ALA A C 1
ATOM 569 O O . ALA A 1 72 ? -13.187 -8.154 20.318 1.00 95.44 72 ALA A O 1
ATOM 570 N N . GLU A 1 73 ? -14.553 -6.981 18.947 1.00 96.19 73 GLU A N 1
ATOM 571 C CA . GLU A 1 73 ? -14.638 -5.748 19.742 1.00 96.19 73 GLU A CA 1
ATOM 572 C C . GLU A 1 73 ? -13.259 -5.150 20.063 1.00 96.19 73 GLU A C 1
ATOM 574 O O . GLU A 1 73 ? -12.913 -4.899 21.215 1.00 96.19 73 GLU A O 1
ATOM 579 N N . SER A 1 74 ? -12.446 -4.932 19.023 1.00 95.75 74 SER A N 1
ATOM 580 C CA . SER A 1 74 ? -11.111 -4.349 19.181 1.00 95.75 74 SER A CA 1
ATOM 581 C C . SER A 1 74 ? -10.750 -3.320 18.110 1.00 95.75 74 SER A C 1
ATOM 583 O O . SER A 1 74 ? -11.254 -3.343 16.981 1.00 95.75 74 SER A O 1
ATOM 585 N N . VAL A 1 75 ? -9.832 -2.429 18.494 1.00 95.06 75 VAL A N 1
ATOM 586 C CA . VAL A 1 75 ? -9.139 -1.475 17.622 1.00 95.06 75 VAL A CA 1
ATOM 587 C C . VAL A 1 75 ? -7.651 -1.796 17.613 1.00 95.06 75 VAL A C 1
ATOM 589 O O . VAL A 1 75 ? -7.059 -2.075 18.657 1.00 95.06 75 VAL A O 1
ATOM 592 N N . ARG A 1 76 ? -7.037 -1.733 16.433 1.00 94.44 76 ARG A N 1
ATOM 593 C CA . ARG A 1 76 ? -5.586 -1.835 16.254 1.00 94.44 76 ARG A CA 1
ATOM 594 C C . ARG A 1 76 ? -5.089 -0.624 15.495 1.00 94.44 76 ARG A C 1
ATOM 596 O O . ARG A 1 76 ? -5.516 -0.404 14.370 1.00 94.44 76 ARG A O 1
ATOM 603 N N . PHE A 1 77 ? -4.186 0.133 16.099 1.00 93.19 77 PHE A N 1
ATOM 604 C CA . PHE A 1 77 ? -3.474 1.205 15.415 1.00 93.19 77 PHE A CA 1
ATOM 605 C C . PHE A 1 77 ? -2.270 0.631 14.681 1.00 93.19 77 PHE A C 1
ATOM 607 O O . PHE A 1 77 ? -1.651 -0.325 15.152 1.00 93.19 77 PHE A O 1
ATOM 614 N N . PHE A 1 78 ? -1.941 1.218 13.540 1.00 90.81 78 PHE A N 1
ATOM 615 C CA . PHE A 1 78 ? -0.764 0.843 12.779 1.00 90.81 78 PHE A CA 1
ATOM 616 C C . PHE A 1 78 ? -0.081 2.075 12.198 1.00 90.81 78 PHE A C 1
ATOM 618 O O . PHE A 1 78 ? -0.693 3.118 11.956 1.00 90.81 78 PHE A O 1
ATOM 625 N N . TYR A 1 79 ? 1.207 1.906 11.951 1.00 89.75 79 TYR A N 1
ATOM 626 C CA . TYR A 1 79 ? 1.994 2.737 11.063 1.00 89.75 79 TYR A CA 1
ATOM 627 C C . TYR A 1 79 ? 2.537 1.821 9.969 1.00 89.75 79 TYR A C 1
ATOM 629 O O . TYR A 1 79 ? 2.837 0.653 10.225 1.00 89.75 79 TYR A O 1
ATOM 637 N N . LEU A 1 80 ? 2.626 2.332 8.751 1.00 87.75 80 LEU A N 1
ATOM 638 C CA . LEU A 1 80 ? 3.173 1.614 7.616 1.00 87.75 80 LEU A CA 1
ATOM 639 C C . LEU A 1 80 ? 4.484 2.271 7.204 1.00 87.75 80 LEU A C 1
ATOM 641 O O . LEU A 1 80 ? 4.570 3.496 7.095 1.00 87.75 80 LEU A O 1
ATOM 645 N N . ASP A 1 81 ? 5.501 1.443 6.988 1.00 86.75 81 ASP A N 1
ATOM 646 C CA . ASP A 1 81 ? 6.780 1.910 6.474 1.00 86.75 81 ASP A CA 1
ATOM 647 C C . ASP A 1 81 ? 6.612 2.379 5.026 1.00 86.75 81 ASP A C 1
ATOM 649 O O . ASP A 1 81 ? 6.056 1.664 4.184 1.00 86.75 81 ASP A O 1
ATOM 653 N N . ARG A 1 82 ? 7.120 3.576 4.724 1.00 85.81 82 ARG A N 1
ATOM 654 C CA . ARG A 1 82 ? 7.081 4.153 3.377 1.00 85.81 82 ARG A CA 1
ATOM 655 C C . ARG A 1 82 ? 7.676 3.206 2.335 1.00 85.81 82 ARG A C 1
ATOM 657 O O . ARG A 1 82 ? 7.141 3.082 1.236 1.00 85.81 82 ARG A O 1
ATOM 664 N N . THR A 1 83 ? 8.744 2.497 2.683 1.00 89.44 83 THR A N 1
ATOM 665 C CA . THR A 1 83 ? 9.401 1.529 1.804 1.00 89.44 83 THR A CA 1
ATOM 666 C C . THR A 1 83 ? 8.425 0.447 1.357 1.00 89.44 83 THR A C 1
ATOM 668 O O . THR A 1 83 ? 8.484 0.018 0.211 1.00 89.44 83 THR A O 1
ATOM 671 N N . TRP A 1 84 ? 7.488 0.018 2.208 1.00 90.06 84 TRP A N 1
ATOM 672 C CA . TRP A 1 84 ? 6.506 -1.002 1.830 1.00 90.06 84 TRP A CA 1
ATOM 673 C C . TRP A 1 84 ? 5.489 -0.461 0.831 1.00 90.06 84 TRP A C 1
ATOM 675 O O . TRP A 1 84 ? 5.186 -1.139 -0.149 1.00 90.06 84 TRP A O 1
ATOM 685 N N . THR A 1 85 ? 5.009 0.769 1.027 1.00 90.06 85 THR A N 1
ATOM 686 C CA . THR A 1 85 ? 4.117 1.406 0.048 1.00 90.06 85 THR A CA 1
ATOM 687 C C . THR A 1 85 ? 4.816 1.681 -1.279 1.00 90.06 85 THR A C 1
ATOM 689 O O . THR A 1 85 ? 4.221 1.486 -2.334 1.00 90.06 85 THR A O 1
ATOM 692 N N . ASP A 1 86 ? 6.096 2.052 -1.244 1.00 91.12 86 ASP A N 1
ATOM 693 C CA . ASP A 1 86 ? 6.903 2.244 -2.446 1.00 91.12 86 ASP A CA 1
ATOM 694 C C . ASP A 1 86 ? 7.052 0.923 -3.212 1.00 91.12 86 ASP A C 1
ATOM 696 O O . ASP A 1 86 ? 6.855 0.884 -4.423 1.00 91.12 86 ASP A O 1
ATOM 700 N N . ARG A 1 87 ? 7.311 -0.186 -2.508 1.00 92.38 87 ARG A N 1
ATOM 701 C CA . ARG A 1 87 ? 7.407 -1.515 -3.132 1.00 92.38 87 ARG A CA 1
ATOM 702 C C . ARG A 1 87 ? 6.073 -2.027 -3.658 1.00 92.38 87 ARG A C 1
ATOM 704 O O . ARG A 1 87 ? 6.060 -2.761 -4.642 1.00 92.38 87 ARG A O 1
ATOM 711 N N . LEU A 1 88 ? 4.962 -1.634 -3.040 1.00 92.06 88 LEU A N 1
ATOM 712 C CA . LEU A 1 88 ? 3.628 -1.914 -3.563 1.00 92.06 88 LEU A CA 1
ATOM 713 C C . LEU A 1 88 ? 3.403 -1.202 -4.908 1.00 92.06 88 LEU A C 1
ATOM 715 O O . LEU A 1 88 ? 2.896 -1.822 -5.841 1.00 92.06 88 LEU A O 1
ATOM 719 N N . VAL A 1 89 ? 3.836 0.059 -5.028 1.00 92.62 89 VAL A N 1
ATOM 720 C CA . VAL A 1 89 ? 3.820 0.809 -6.297 1.00 92.62 89 VAL A CA 1
ATOM 721 C C . VAL A 1 89 ? 4.745 0.158 -7.326 1.00 92.62 89 VAL A C 1
ATOM 723 O O . VAL A 1 89 ? 4.313 -0.085 -8.450 1.00 92.62 89 VAL A O 1
ATOM 726 N N . ASP A 1 90 ? 5.976 -0.192 -6.941 1.00 93.38 90 ASP A N 1
ATOM 727 C CA . ASP A 1 90 ? 6.928 -0.868 -7.831 1.00 93.38 90 ASP A CA 1
ATOM 728 C C . ASP A 1 90 ? 6.335 -2.189 -8.367 1.00 93.38 90 ASP A C 1
ATOM 730 O O . ASP A 1 90 ? 6.426 -2.478 -9.559 1.00 93.38 90 ASP A O 1
ATOM 734 N N . GLY A 1 91 ? 5.669 -2.971 -7.508 1.00 93.62 91 GLY A N 1
ATOM 735 C CA . GLY A 1 91 ? 4.991 -4.210 -7.892 1.00 93.62 91 GLY A CA 1
ATOM 736 C C . GLY A 1 91 ? 3.807 -3.989 -8.835 1.00 93.62 91 GLY A C 1
ATOM 737 O O . GLY A 1 91 ? 3.643 -4.739 -9.795 1.00 93.62 91 GLY A O 1
ATOM 738 N N . ALA A 1 92 ? 3.007 -2.945 -8.605 1.00 93.81 92 ALA A N 1
ATOM 739 C CA . ALA A 1 92 ? 1.901 -2.594 -9.491 1.00 93.81 92 ALA A CA 1
ATOM 740 C C . ALA A 1 92 ? 2.391 -2.173 -10.886 1.00 93.81 92 ALA A C 1
ATOM 742 O O . ALA A 1 92 ? 1.820 -2.596 -11.888 1.00 93.81 92 ALA A O 1
ATOM 743 N N . MET A 1 93 ? 3.478 -1.401 -10.956 1.00 91.75 93 MET A N 1
ATOM 744 C CA . MET A 1 93 ? 4.108 -1.008 -12.221 1.00 91.75 93 MET A CA 1
ATOM 745 C C . MET A 1 93 ? 4.736 -2.210 -12.937 1.00 91.75 93 MET A C 1
ATOM 747 O O . MET A 1 93 ? 4.596 -2.358 -14.150 1.00 91.75 93 MET A O 1
ATOM 751 N N . ALA A 1 94 ? 5.382 -3.106 -12.187 1.00 91.94 94 ALA A N 1
ATOM 752 C CA . ALA A 1 94 ? 5.985 -4.322 -12.723 1.00 91.94 94 ALA A CA 1
ATOM 753 C C . ALA A 1 94 ? 4.955 -5.345 -13.229 1.00 91.94 94 ALA A C 1
ATOM 755 O O . ALA A 1 94 ? 5.294 -6.163 -14.078 1.00 91.94 94 ALA A O 1
ATOM 756 N N . ALA A 1 95 ? 3.703 -5.304 -12.759 1.00 91.94 95 ALA A N 1
ATOM 757 C CA . ALA A 1 95 ? 2.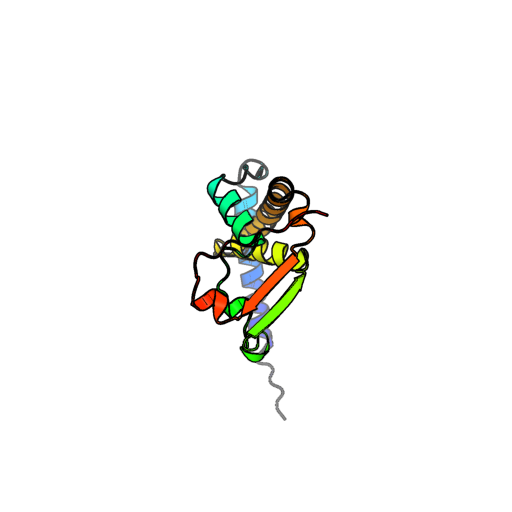659 -6.243 -13.179 1.00 91.94 95 ALA A CA 1
ATOM 758 C C . ALA A 1 95 ? 2.336 -6.171 -14.685 1.00 91.94 95 ALA A C 1
ATOM 760 O O . ALA A 1 95 ? 1.823 -7.138 -15.244 1.00 91.94 95 ALA A O 1
ATOM 761 N N . GLY A 1 96 ? 2.637 -5.044 -15.340 1.00 86.12 96 GLY A N 1
ATOM 762 C CA . GLY A 1 96 ? 2.504 -4.885 -16.790 1.00 86.12 96 GLY A CA 1
ATOM 763 C C . GLY A 1 96 ? 3.690 -5.417 -17.601 1.00 86.12 96 GLY A C 1
ATOM 764 O O . GLY A 1 96 ? 3.600 -5.464 -18.825 1.00 86.12 96 GLY A O 1
ATOM 765 N N . ALA A 1 97 ? 4.793 -5.805 -16.955 1.00 88.69 97 ALA A N 1
ATOM 766 C CA . ALA A 1 97 ? 5.981 -6.306 -17.633 1.00 88.69 97 ALA A CA 1
ATOM 767 C C . ALA A 1 97 ? 5.871 -7.812 -17.911 1.00 88.69 97 ALA A C 1
ATOM 769 O O . ALA A 1 97 ? 5.641 -8.617 -17.008 1.00 88.69 97 ALA A O 1
ATOM 770 N N . VAL A 1 98 ? 6.094 -8.203 -19.164 1.00 87.81 98 VAL A N 1
ATOM 771 C CA . VAL A 1 98 ? 6.091 -9.599 -19.621 1.00 87.81 98 VAL A CA 1
ATOM 772 C C . VAL A 1 98 ? 7.520 -10.146 -19.723 1.00 87.81 98 VAL A C 1
ATOM 774 O O . VAL A 1 98 ? 7.748 -11.345 -19.550 1.00 87.81 98 VAL A O 1
ATOM 777 N N . GLY A 1 99 ? 8.504 -9.280 -19.983 1.00 84.81 99 GLY A N 1
ATOM 778 C CA . GLY A 1 99 ? 9.915 -9.653 -20.112 1.00 84.81 99 GLY A CA 1
ATOM 779 C C . GLY A 1 99 ? 10.878 -8.845 -19.239 1.00 84.81 99 GLY A C 1
ATOM 780 O O . GLY A 1 99 ? 10.543 -7.799 -18.697 1.00 84.81 99 GLY A O 1
ATOM 781 N N . ASN A 1 100 ? 12.130 -9.309 -19.159 1.00 82.38 100 ASN A N 1
ATOM 782 C CA . ASN A 1 100 ? 13.171 -8.669 -18.342 1.00 82.38 100 ASN A CA 1
ATOM 783 C C . ASN A 1 100 ? 13.447 -7.211 -18.752 1.00 82.38 100 ASN A C 1
ATOM 785 O O . ASN A 1 100 ? 13.625 -6.367 -17.884 1.00 82.38 100 ASN A O 1
ATOM 789 N N . GLY A 1 101 ? 13.454 -6.904 -20.055 1.00 81.75 101 GLY A N 1
ATOM 790 C CA . GLY A 1 101 ? 13.682 -5.532 -20.528 1.00 81.75 101 GLY A CA 1
ATOM 791 C C . GLY A 1 101 ? 12.535 -4.577 -20.177 1.00 81.75 101 GLY A C 1
ATOM 792 O O . GLY A 1 101 ? 12.773 -3.422 -19.836 1.00 81.75 101 GLY A O 1
ATOM 793 N N . GLU A 1 102 ? 11.294 -5.065 -20.203 1.00 82.69 102 GLU A N 1
ATOM 794 C CA . GLU A 1 102 ? 10.119 -4.298 -19.769 1.00 82.69 102 GLU A CA 1
ATOM 795 C C . GLU A 1 102 ? 10.099 -4.125 -18.252 1.00 82.69 102 GLU A C 1
ATOM 797 O O . GLU A 1 102 ? 9.679 -3.083 -17.767 1.00 82.69 102 GLU A O 1
ATOM 802 N N . LEU A 1 103 ? 10.590 -5.114 -17.501 1.00 86.50 103 LEU A N 1
ATOM 803 C CA . LEU A 1 103 ? 10.715 -5.022 -16.050 1.00 86.50 103 LEU A CA 1
ATOM 804 C C . LEU A 1 103 ? 11.729 -3.948 -15.639 1.00 86.50 103 LEU A C 1
ATOM 806 O O . LEU A 1 103 ? 11.451 -3.168 -14.733 1.00 86.50 103 LEU A O 1
ATOM 810 N N . GLU A 1 104 ? 12.880 -3.877 -16.311 1.00 85.44 104 GLU A N 1
ATOM 811 C CA . GLU A 1 104 ? 13.864 -2.807 -16.098 1.00 85.44 104 GLU A CA 1
ATOM 812 C C . GLU A 1 104 ? 13.257 -1.428 -16.395 1.00 85.44 104 GLU A C 1
ATOM 814 O O . GLU A 1 104 ? 13.386 -0.504 -15.593 1.00 85.44 104 GLU A O 1
ATOM 819 N N . LEU A 1 105 ? 12.524 -1.300 -17.506 1.00 83.69 105 LEU A N 1
ATOM 820 C CA . LEU A 1 105 ? 11.806 -0.067 -17.832 1.00 83.69 105 LEU A CA 1
ATOM 821 C C . LEU A 1 105 ? 10.736 0.266 -16.780 1.00 83.69 105 LEU A C 1
ATOM 823 O O . LEU A 1 105 ? 10.620 1.414 -16.360 1.00 83.69 105 LEU A O 1
ATOM 827 N N . ALA A 1 106 ? 9.969 -0.725 -16.322 1.00 88.56 106 ALA A N 1
ATOM 828 C CA . ALA A 1 106 ? 8.947 -0.539 -15.298 1.00 88.56 106 ALA A CA 1
ATOM 829 C C . ALA A 1 106 ? 9.555 -0.038 -13.981 1.00 88.56 106 ALA A C 1
ATOM 831 O O . ALA A 1 106 ? 8.962 0.820 -13.336 1.00 88.56 106 ALA A O 1
ATOM 832 N N . GLN A 1 107 ? 10.747 -0.512 -13.607 1.00 87.50 107 GLN A N 1
ATOM 833 C CA . GLN A 1 107 ? 11.478 -0.028 -12.432 1.00 87.50 107 GLN A CA 1
ATOM 834 C C . GLN A 1 107 ? 11.925 1.433 -12.584 1.00 87.50 107 GLN A C 1
ATOM 836 O O . GLN A 1 107 ? 11.787 2.217 -11.642 1.00 87.50 107 GLN A O 1
ATOM 841 N N . GLU A 1 108 ? 12.422 1.820 -13.761 1.00 85.62 108 GLU A N 1
ATOM 842 C CA . GLU A 1 108 ? 12.795 3.210 -14.061 1.00 85.62 108 GLU A CA 1
ATOM 843 C C . GLU A 1 108 ? 11.576 4.144 -14.000 1.00 85.62 108 GLU A C 1
ATOM 845 O O . GLU A 1 108 ? 11.605 5.180 -13.332 1.00 85.62 108 GLU A O 1
ATOM 850 N N . VAL A 1 109 ? 10.468 3.750 -14.636 1.00 87.94 109 VAL A N 1
ATOM 851 C CA . VAL A 1 109 ? 9.219 4.526 -14.640 1.00 87.94 109 VAL A CA 1
ATOM 852 C C . VAL A 1 109 ? 8.591 4.567 -13.242 1.00 87.94 109 VAL A C 1
ATOM 854 O O . VAL A 1 109 ? 8.074 5.607 -12.837 1.00 87.94 109 VAL A O 1
ATOM 857 N N . ALA A 1 110 ? 8.679 3.485 -12.462 1.00 90.56 110 ALA A N 1
ATOM 858 C CA . ALA A 1 110 ? 8.183 3.441 -11.087 1.00 90.56 110 ALA A CA 1
ATOM 859 C C . ALA A 1 110 ? 8.896 4.452 -10.175 1.00 90.56 110 ALA A C 1
ATOM 861 O O . ALA A 1 110 ? 8.262 5.050 -9.306 1.00 90.56 110 ALA A O 1
ATOM 862 N N . ALA A 1 111 ? 10.193 4.705 -10.384 1.00 88.38 111 ALA A N 1
ATOM 863 C CA . ALA A 1 111 ? 10.911 5.736 -9.637 1.00 88.38 111 ALA A CA 1
ATOM 864 C C . ALA A 1 111 ? 10.344 7.143 -9.908 1.00 88.38 111 ALA A C 1
ATOM 866 O O . ALA A 1 111 ? 10.096 7.899 -8.966 1.00 88.38 111 ALA A O 1
ATOM 867 N N . ALA A 1 112 ? 10.079 7.472 -11.178 1.00 87.44 112 ALA A N 1
ATOM 868 C CA . ALA A 1 112 ? 9.443 8.736 -11.555 1.00 87.44 112 ALA A CA 1
ATOM 869 C C . ALA A 1 112 ? 8.002 8.832 -11.021 1.00 87.44 112 ALA A C 1
ATOM 871 O O . ALA A 1 112 ? 7.600 9.868 -10.488 1.00 87.44 112 ALA A O 1
ATOM 872 N N . ALA A 1 113 ? 7.253 7.728 -11.087 1.00 90.31 113 ALA A N 1
ATOM 873 C CA . ALA A 1 113 ? 5.909 7.625 -10.537 1.00 90.31 113 ALA A CA 1
ATOM 874 C C . ALA A 1 113 ? 5.882 7.935 -9.036 1.00 90.31 113 ALA A C 1
ATOM 876 O O . ALA A 1 113 ? 5.104 8.775 -8.594 1.00 90.31 113 ALA A O 1
ATOM 877 N N . ARG A 1 114 ? 6.772 7.324 -8.244 1.00 90.44 114 ARG A N 1
ATOM 878 C CA . ARG A 1 114 ? 6.848 7.565 -6.794 1.00 90.44 114 ARG A CA 1
ATOM 879 C C . ARG A 1 114 ? 7.124 9.031 -6.451 1.00 90.44 114 ARG A C 1
ATOM 881 O O . ARG A 1 114 ? 6.519 9.545 -5.515 1.00 90.44 114 ARG A O 1
ATOM 888 N N . ALA A 1 115 ? 7.958 9.722 -7.229 1.00 88.50 115 ALA A N 1
ATOM 889 C CA . ALA A 1 115 ? 8.209 11.153 -7.039 1.00 88.50 115 ALA A CA 1
ATOM 890 C C . ALA A 1 115 ? 6.964 12.024 -7.320 1.00 88.50 115 ALA A C 1
ATOM 892 O O . ALA A 1 115 ? 6.674 12.960 -6.571 1.00 88.50 115 ALA A O 1
ATOM 893 N N . SER A 1 116 ? 6.192 11.700 -8.363 1.00 88.94 116 SER A N 1
ATOM 894 C CA . SER A 1 116 ? 4.896 12.348 -8.626 1.00 88.94 116 SER A CA 1
ATOM 895 C C . SER A 1 116 ? 3.902 12.080 -7.486 1.00 88.94 116 SER A C 1
ATOM 897 O O . SER A 1 116 ? 3.328 13.023 -6.941 1.00 88.94 116 SER A O 1
ATOM 899 N N . LEU A 1 117 ? 3.800 10.831 -7.021 1.00 89.56 117 LEU A N 1
ATOM 900 C CA . LEU A 1 117 ? 2.920 10.454 -5.909 1.00 89.56 117 LEU A CA 1
ATOM 901 C C . LEU A 1 117 ? 3.305 11.116 -4.581 1.00 89.56 117 LEU A C 1
ATOM 903 O O . LEU A 1 117 ? 2.429 11.404 -3.771 1.00 89.56 117 LEU A O 1
ATOM 907 N N . ASP A 1 118 ? 4.592 11.356 -4.325 1.00 88.25 118 ASP A N 1
ATOM 908 C CA . ASP A 1 118 ? 5.041 12.117 -3.152 1.00 88.25 118 ASP A CA 1
ATOM 909 C C . ASP A 1 1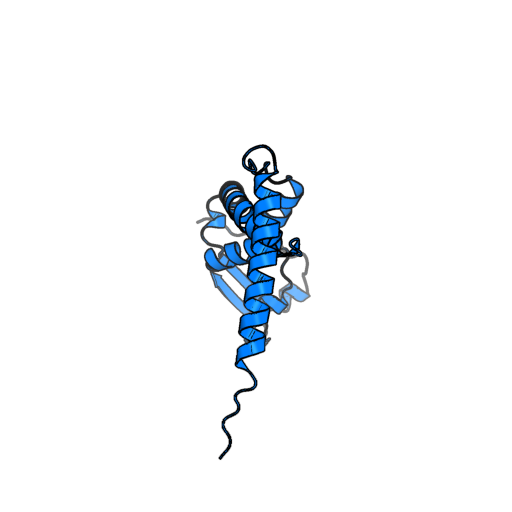18 ? 4.491 13.547 -3.169 1.00 88.25 118 ASP A C 1
ATOM 911 O O . ASP A 1 118 ? 4.069 14.067 -2.135 1.00 88.25 118 ASP A O 1
ATOM 915 N N . THR A 1 119 ? 4.445 14.160 -4.351 1.00 86.88 119 THR A N 1
ATOM 916 C CA . THR A 1 119 ? 3.891 15.505 -4.537 1.00 86.88 119 THR A CA 1
ATOM 917 C C . THR A 1 119 ? 2.373 15.492 -4.351 1.00 86.88 119 THR A C 1
ATOM 919 O O . THR A 1 119 ? 1.838 16.342 -3.640 1.00 86.88 119 THR A O 1
ATOM 922 N N . ALA A 1 120 ? 1.682 14.493 -4.910 1.00 86.25 120 ALA A N 1
ATOM 923 C CA . ALA A 1 120 ? 0.231 14.351 -4.799 1.00 86.25 120 ALA A CA 1
ATOM 924 C C . ALA A 1 120 ? -0.240 14.026 -3.367 1.00 86.25 120 ALA A C 1
ATOM 926 O O . ALA A 1 120 ? -1.234 14.578 -2.897 1.00 86.25 120 ALA A O 1
ATOM 927 N N . CYS A 1 121 ? 0.471 13.151 -2.647 1.00 80.25 121 CYS A N 1
ATOM 928 C CA . CYS A 1 121 ? 0.132 12.787 -1.269 1.00 80.25 121 CYS A CA 1
ATOM 929 C C . CYS A 1 121 ? 0.598 13.825 -0.235 1.00 80.25 121 CYS A C 1
ATOM 931 O O . CYS A 1 121 ? 0.129 13.803 0.905 1.00 80.25 121 CYS A O 1
ATOM 933 N N . GLY A 1 122 ? 1.537 14.711 -0.577 1.00 80.25 122 GLY A N 1
ATOM 934 C CA . GLY A 1 122 ? 2.145 15.637 0.376 1.00 80.25 122 GLY A CA 1
ATOM 935 C C . GLY A 1 122 ? 2.730 14.913 1.599 1.00 80.25 122 GLY A C 1
ATOM 936 O O . GLY A 1 122 ? 3.326 13.840 1.491 1.00 80.25 122 GLY A O 1
ATOM 937 N N . SER A 1 123 ? 2.525 15.472 2.797 1.00 70.00 123 SER A N 1
ATOM 938 C CA . SER A 1 123 ? 3.029 14.883 4.055 1.00 70.00 123 SER A CA 1
ATOM 939 C C 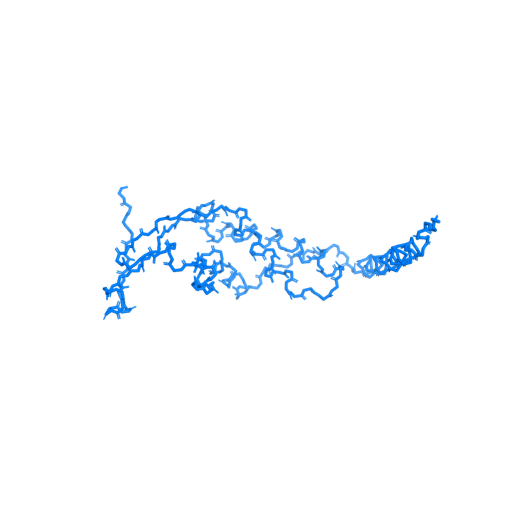. SER A 1 123 ? 2.467 13.477 4.338 1.00 70.00 123 SER A C 1
ATOM 941 O O . SER A 1 123 ? 3.145 12.644 4.940 1.00 70.00 123 SER A O 1
ATOM 943 N N . TYR A 1 124 ? 1.266 13.165 3.835 1.00 66.81 124 TYR A N 1
ATOM 944 C CA . TYR A 1 124 ? 0.623 11.861 4.030 1.00 66.81 124 TYR A CA 1
ATOM 945 C C . TYR A 1 124 ? 1.375 10.707 3.346 1.00 66.81 124 TYR A C 1
ATOM 947 O O . TYR A 1 124 ? 1.212 9.556 3.742 1.00 66.81 124 TYR A O 1
ATOM 955 N N . GLY A 1 125 ? 2.221 10.998 2.349 1.00 64.19 125 GLY A N 1
ATOM 956 C CA . GLY A 1 125 ? 3.037 9.990 1.663 1.00 64.19 125 GLY A CA 1
ATOM 957 C C . GLY A 1 125 ? 4.278 9.546 2.446 1.00 64.19 125 GLY A C 1
ATOM 958 O O . GLY A 1 125 ? 4.851 8.502 2.139 1.00 64.19 125 GLY A O 1
ATOM 959 N N . GLN A 1 126 ? 4.701 10.313 3.458 1.00 70.88 126 GLN A N 1
ATOM 960 C CA . GLN A 1 126 ? 5.914 10.010 4.227 1.00 70.88 126 GLN A CA 1
ATOM 961 C C . GLN A 1 126 ? 5.674 8.964 5.313 1.00 70.88 126 GLN A C 1
ATOM 963 O O . GLN A 1 126 ? 6.549 8.145 5.585 1.00 70.88 126 GLN A O 1
ATOM 968 N N . GLN A 1 127 ? 4.489 8.978 5.922 1.00 73.88 127 GLN A N 1
ATOM 969 C CA . GLN A 1 127 ? 4.119 8.029 6.959 1.00 73.88 127 GLN A CA 1
ATOM 970 C C . GLN A 1 127 ? 2.612 7.794 6.916 1.00 73.88 127 GLN A C 1
ATOM 972 O O . GLN A 1 127 ? 1.818 8.655 7.300 1.00 73.88 127 GLN A O 1
ATOM 977 N N . VAL A 1 128 ? 2.216 6.608 6.457 1.00 79.94 128 VAL A N 1
ATOM 978 C CA . VAL A 1 128 ? 0.809 6.207 6.465 1.00 79.94 128 VAL A CA 1
ATOM 979 C C . VAL A 1 128 ? 0.511 5.626 7.840 1.00 79.94 128 VAL A C 1
ATOM 981 O O . VAL A 1 128 ? 1.075 4.608 8.239 1.00 79.94 128 VAL A O 1
ATOM 984 N N . THR A 1 129 ? -0.354 6.296 8.592 1.00 86.50 129 THR A N 1
ATOM 985 C CA . THR A 1 129 ? -0.851 5.808 9.882 1.00 86.50 129 THR A CA 1
ATOM 986 C C . THR A 1 129 ? -2.353 5.616 9.807 1.00 86.50 129 THR A C 1
ATOM 988 O O . THR A 1 129 ? -3.038 6.244 8.999 1.00 86.50 129 THR A O 1
ATOM 991 N N . GLY A 1 130 ? -2.876 4.726 10.638 1.00 88.88 130 GLY A N 1
ATOM 992 C CA . GLY A 1 130 ? -4.299 4.448 10.646 1.00 88.88 130 GLY A CA 1
ATOM 993 C C . GLY A 1 130 ? -4.696 3.492 11.751 1.00 88.88 130 GLY A C 1
ATOM 994 O O . GLY A 1 130 ? -3.920 3.177 12.658 1.00 88.88 130 GLY A O 1
ATOM 995 N N . PHE A 1 131 ? -5.936 3.023 11.666 1.00 92.50 131 PHE A N 1
ATOM 996 C CA . PHE A 1 131 ? -6.441 1.998 12.557 1.00 92.50 131 PHE A CA 1
ATOM 997 C C . PHE A 1 131 ? -7.357 1.022 11.824 1.00 92.50 131 PHE A C 1
ATOM 999 O O . PHE A 1 131 ? -7.991 1.348 10.824 1.00 92.50 131 PHE A O 1
ATOM 1006 N N . LEU A 1 132 ? -7.432 -0.186 12.363 1.00 93.56 132 LEU A N 1
ATOM 1007 C CA . LEU A 1 132 ? -8.374 -1.224 11.987 1.00 93.56 132 LEU A CA 1
ATOM 1008 C C . LEU A 1 132 ? -9.365 -1.392 13.133 1.00 93.56 132 LEU A C 1
ATOM 1010 O O . LEU A 1 132 ? -8.965 -1.456 14.297 1.00 93.56 132 LEU A O 1
ATOM 1014 N N . LEU A 1 133 ? -10.651 -1.477 12.808 1.00 93.38 133 LEU A N 1
ATOM 1015 C CA . LEU A 1 133 ? -11.728 -1.609 13.783 1.00 93.38 133 LEU A CA 1
ATOM 1016 C C . LEU A 1 133 ? -12.573 -2.836 13.451 1.00 93.38 133 LEU A C 1
ATOM 1018 O O . LEU A 1 133 ? -13.195 -2.907 12.392 1.00 93.38 133 LEU A O 1
ATOM 1022 N N . ARG A 1 134 ? -12.643 -3.779 14.394 1.00 94.38 134 ARG A N 1
ATOM 1023 C CA . ARG A 1 134 ? -13.611 -4.877 14.366 1.00 94.38 134 ARG A CA 1
ATOM 1024 C C . ARG A 1 134 ? -14.581 -4.700 15.517 1.00 94.38 134 ARG A C 1
ATOM 1026 O O . ARG A 1 134 ? -14.259 -5.009 16.659 1.00 94.38 134 ARG A O 1
ATOM 1033 N N . SER A 1 135 ? -15.784 -4.244 15.196 1.00 94.19 135 SER A N 1
ATOM 1034 C CA . SER A 1 135 ? -16.857 -4.064 16.169 1.00 94.19 135 SER A CA 1
ATOM 1035 C C . SER A 1 135 ? -18.218 -4.358 15.548 1.00 94.19 135 SER A C 1
ATOM 1037 O O . SER A 1 135 ? -18.448 -4.137 14.354 1.00 94.19 135 SER A O 1
ATOM 1039 N N . THR A 1 136 ? -19.148 -4.822 16.376 1.00 95.00 136 THR A N 1
ATOM 1040 C CA . THR A 1 136 ? -20.570 -4.929 16.042 1.00 95.00 136 THR A CA 1
ATOM 1041 C C . THR A 1 136 ? -21.189 -3.596 15.625 1.00 95.00 136 THR A C 1
ATOM 1043 O O . THR A 1 136 ? -22.121 -3.613 14.819 1.00 95.00 136 THR A O 1
ATOM 1046 N N . LEU A 1 137 ? -20.654 -2.456 16.081 1.00 93.06 137 LEU A N 1
ATOM 1047 C CA . LEU A 1 137 ? -21.079 -1.130 15.622 1.00 93.06 137 LEU A CA 1
ATOM 1048 C C . LEU A 1 137 ? -20.839 -0.947 14.119 1.00 93.06 137 LEU A C 1
ATOM 1050 O O . LEU A 1 137 ? -21.765 -0.603 13.394 1.00 93.06 137 LEU A O 1
ATOM 1054 N N . VAL A 1 138 ? -19.645 -1.278 13.619 1.00 91.38 138 VAL A N 1
ATOM 1055 C CA . VAL A 1 138 ? -19.328 -1.174 12.180 1.00 91.38 138 VAL A CA 1
ATOM 1056 C C . VAL A 1 138 ? -20.265 -2.051 11.350 1.00 91.38 138 VAL A C 1
ATOM 1058 O O . VAL A 1 138 ? -20.761 -1.634 10.307 1.00 91.38 138 VAL A O 1
ATOM 1061 N N . ARG A 1 139 ? -20.572 -3.258 11.843 1.00 91.38 139 ARG A N 1
ATOM 1062 C CA . ARG A 1 139 ? -21.497 -4.178 11.166 1.00 91.38 139 ARG A CA 1
ATOM 1063 C C . ARG A 1 139 ? -22.930 -3.639 11.106 1.00 91.38 139 ARG A C 1
ATOM 1065 O O . ARG A 1 139 ? -23.623 -3.884 10.124 1.00 91.38 139 ARG A O 1
ATOM 1072 N N . ARG A 1 140 ? -23.392 -2.961 12.160 1.00 95.81 140 ARG A N 1
ATOM 1073 C CA . ARG A 1 140 ? -24.752 -2.405 12.244 1.00 95.81 140 ARG A CA 1
ATOM 1074 C C . ARG A 1 140 ? -24.887 -1.050 11.545 1.00 95.81 140 ARG A C 1
ATOM 1076 O O . ARG A 1 140 ? -25.976 -0.737 11.075 1.00 95.81 140 ARG A O 1
ATOM 1083 N N . TRP A 1 141 ? -23.795 -0.297 11.414 1.00 95.00 141 TRP A N 1
ATOM 1084 C CA . TRP A 1 141 ? -23.747 0.994 10.724 1.00 95.00 141 TRP A CA 1
ATOM 1085 C C . TRP A 1 141 ? -22.626 1.036 9.668 1.00 95.00 141 TRP A C 1
ATOM 1087 O O . TRP A 1 141 ? -21.623 1.722 9.861 1.00 95.00 141 TRP A O 1
ATOM 1097 N N . PRO A 1 142 ? -22.797 0.369 8.507 1.00 88.94 142 PRO A N 1
ATOM 1098 C CA . PRO A 1 142 ? -21.761 0.312 7.467 1.00 88.94 142 PRO A CA 1
ATOM 1099 C C . PRO A 1 142 ? -21.417 1.665 6.829 1.00 88.94 142 PRO A C 1
ATOM 1101 O O . PRO A 1 142 ? -20.368 1.800 6.212 1.00 88.94 142 PRO A O 1
ATOM 1104 N N . ARG A 1 143 ? -22.306 2.661 6.950 1.00 91.44 143 ARG A N 1
ATOM 1105 C CA . ARG A 1 143 ? -22.110 4.033 6.445 1.00 91.44 143 ARG A CA 1
ATOM 1106 C C . ARG A 1 143 ? -21.644 5.012 7.526 1.00 91.44 143 ARG A C 1
ATOM 1108 O O . ARG A 1 143 ? -21.819 6.215 7.374 1.00 91.44 143 ARG A O 1
ATOM 1115 N N . MET A 1 144 ? -21.127 4.508 8.644 1.00 91.50 144 MET A N 1
ATOM 1116 C CA . MET A 1 144 ? -20.566 5.360 9.688 1.00 91.50 144 MET A CA 1
ATOM 1117 C C . MET A 1 144 ? -19.374 6.148 9.135 1.00 91.50 144 MET A C 1
ATOM 1119 O O . MET A 1 144 ? -18.446 5.565 8.579 1.00 91.50 144 MET A O 1
ATOM 1123 N N . GLU A 1 145 ? -19.392 7.467 9.316 1.00 90.12 145 GLU A N 1
ATOM 1124 C CA . GLU A 1 145 ? -18.257 8.331 8.996 1.00 90.12 145 GLU A CA 1
ATOM 1125 C C . GLU A 1 145 ? -17.336 8.469 10.207 1.00 90.12 145 GLU A C 1
ATOM 1127 O O . GLU A 1 145 ? -17.791 8.649 11.337 1.00 90.12 145 GLU A O 1
ATOM 1132 N N . VAL A 1 146 ? -16.028 8.436 9.960 1.00 85.00 146 VAL A N 1
ATOM 1133 C CA . VAL A 1 146 ? -15.006 8.720 10.969 1.00 85.00 146 VAL A CA 1
ATOM 1134 C C . VAL A 1 146 ? -14.283 9.995 10.563 1.00 85.00 146 VAL A C 1
ATOM 1136 O O . VAL A 1 146 ? -13.783 10.101 9.446 1.00 85.00 146 VAL A O 1
ATOM 1139 N N . ARG A 1 147 ? -14.217 10.969 11.475 1.00 86.25 147 ARG A N 1
ATOM 1140 C CA . ARG A 1 147 ? -13.494 12.230 11.273 1.00 86.25 147 ARG A CA 1
ATOM 1141 C C . ARG A 1 147 ? -12.344 12.312 12.264 1.00 86.25 147 ARG A C 1
ATOM 1143 O O . ARG A 1 147 ? -12.560 12.235 13.470 1.00 86.25 147 ARG A O 1
ATOM 1150 N N . ALA A 1 148 ? -11.129 12.461 11.747 1.00 78.94 148 ALA A N 1
ATOM 1151 C CA . ALA A 1 148 ? -9.965 12.788 12.557 1.00 78.94 148 ALA A CA 1
ATOM 1152 C C . ALA A 1 148 ? -9.891 14.310 12.729 1.00 78.94 148 ALA A C 1
ATOM 1154 O O . ALA A 1 148 ? -9.977 15.050 11.747 1.00 78.94 148 ALA A O 1
ATOM 1155 N N . TYR A 1 149 ? -9.729 14.774 13.966 1.00 80.31 149 TYR A N 1
ATOM 1156 C CA . TYR A 1 149 ? -9.540 16.188 14.277 1.00 80.31 149 TYR A CA 1
ATOM 1157 C C . TYR A 1 149 ? -8.066 16.444 14.578 1.00 80.31 149 TYR A C 1
ATOM 1159 O O . TYR A 1 149 ? -7.425 15.663 15.282 1.00 80.31 149 TYR A O 1
ATOM 1167 N N . ARG A 1 150 ? -7.526 17.535 14.031 1.00 76.44 150 ARG A N 1
ATOM 1168 C CA . ARG A 1 150 ? -6.213 18.047 14.426 1.00 76.44 150 ARG A CA 1
ATOM 1169 C C . ARG A 1 150 ? -6.410 18.849 15.711 1.00 76.44 150 ARG A C 1
ATOM 1171 O O . ARG A 1 150 ? -7.254 19.742 15.725 1.00 76.44 150 ARG A O 1
ATOM 1178 N N . VAL A 1 151 ? -5.677 18.480 16.757 1.00 61.34 151 VAL A N 1
ATOM 1179 C CA . VAL A 1 151 ? -5.593 19.238 18.015 1.00 61.34 151 VAL A CA 1
ATOM 1180 C C . VAL A 1 151 ? -4.488 20.275 17.891 1.00 61.34 151 VAL A C 1
ATOM 1182 O O . VAL A 1 151 ? -3.466 19.943 17.245 1.00 61.34 151 VAL A O 1
#

Nearest PDB structures (foldseek):
  2rld-assembly1_E  TM=2.685E-01  e=5.672E+0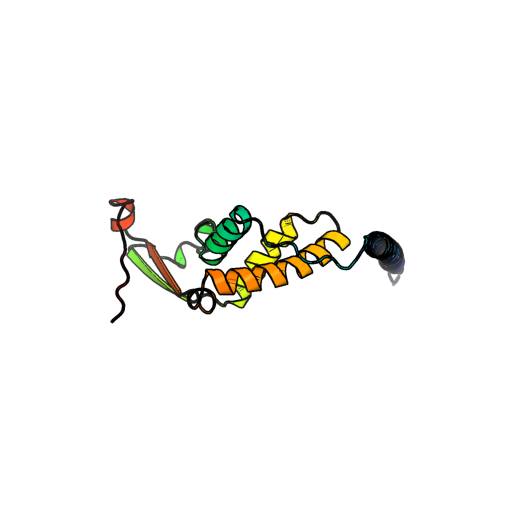0  Bacteroides thetaiotaomicron VPI-5482

pLDDT: mean 81.05, std 14.5, range [39.88, 96.19]

Radius of gyration: 22.72 Å; Cα contacts (8 Å, |Δi|>4): 101; chains: 1; bounding box: 55×63×51 Å

Solvent-accessible surface area (backbone atoms only — not comparable to full-atom values): 9222 Å² total; per-residue (Å²): 140,84,80,83,82,79,64,66,61,58,58,54,53,50,47,52,54,50,51,53,53,50,52,54,40,52,53,57,56,70,70,47,87,67,81,83,71,76,69,78,75,55,69,69,58,47,55,51,51,51,37,48,62,70,46,76,74,55,62,66,59,79,79,47,80,47,69,79,81,59,42,85,74,38,76,43,78,49,74,46,60,43,68,58,44,50,51,51,49,42,50,61,44,35,68,77,38,90,47,73,59,45,34,54,48,26,53,57,50,32,55,57,48,51,56,53,46,40,65,75,45,44,76,58,52,66,52,47,66,53,70,49,78,37,42,72,63,52,74,76,40,80,84,67,83,85,83,88,79,89,130

Foldseek 3Di:
DDDDPPPPPVVVVVVVVVVVQVVVLVVVCVPDPDDPPLDPDDVVVLVVLLCVLLVVPPPVCVVPVDCVVADAQDKDKDKDALVVSLVSLLVVLCVPDPDPSSNVVSNVSSVVSLVVSCVVCPPCSRMPIDMDGHYPVCVVCVPDDDDDDDD

Mean predicted aligned error: 10.96 Å

Secondary structure (DSSP, 8-state):
----TTSHHHHHHHHHHHHHHHHHHHHHHHTSSS----PPPPHHHHHHHHHHHTTTTS-HHHH-SSTTTS-TTEEEEEEE-HHHHHHHHHHHHHTT--SHHHHHHHHHHHHHHHHHHHHHHGGGGT-EEEEEEE-HHHHH-TT----PPP-

Sequence (151 aa):
MAKNDYFPSIIETMGVHQQARRKAGEIGRAQLPGGVQAAPLPDELERWLVGLRLLERVPFHYLVPDARMLPAESVRFFYLDRTWTDRLVDGAMAAGAVGNGELELAQEVAAAARASLDTACGSYGQQVTGFLLRSTLVRRWPRMEVRAYRV